Protein AF-A0A523WM73-F1 (afdb_monomer_lite)

Secondary structure (DSSP, 8-state):
-PPEEPTTT--EE-GGGEEEEESS-HHHHHHTT-SS--EEEEEHHHHHHHHHHHHHH--SEEEETTTTEEEEPPHHHHHHHHHHHHHHHHHHHHHHHHHHHTTS--

Radius of gyration: 16.9 Å; chains: 1; bounding box: 41×21×57 Å

Sequence (106 aa):
MEKKACGICGYARKPEDLIIHQIVPEEVATQAGISYPETVVLCINCRNEIQTWYDKRVLGVSYDESARRFVPRSPAQMVKEYEAVYGEFAAYKKRRRVKRGHFSAR

Foldseek 3Di:
DDFDAFPQQRDTDRPVQKDKDFLADPVLCVQVVNPDGDIGIHGPVLVVVLVVLCVVFQDQWDQDPVVRDIDGDHSVRSSVSSVVSVVVSSVVSVVVSVVVVVPPDD

Structure (mmCIF, N/CA/C/O backbone):
data_AF-A0A523WM73-F1
#
_entry.id   AF-A0A523WM73-F1
#
loop_
_atom_site.group_PDB
_atom_site.id
_atom_site.type_symbol
_atom_site.label_atom_id
_atom_site.label_alt_id
_atom_site.label_comp_id
_atom_site.label_asym_id
_atom_site.label_entity_id
_atom_site.label_seq_id
_atom_site.pdbx_PDB_ins_code
_atom_site.Cartn_x
_atom_site.Cartn_y
_atom_site.Cartn_z
_atom_site.occupancy
_atom_site.B_iso_or_equiv
_atom_site.auth_seq_id
_atom_site.auth_comp_id
_atom_site.auth_asym_id
_atom_site.auth_atom_id
_atom_site.pdbx_PDB_model_num
ATOM 1 N N . MET A 1 1 ? 20.540 -8.424 -21.332 1.00 56.38 1 MET A N 1
ATOM 2 C CA . MET A 1 1 ? 19.934 -7.788 -20.140 1.00 56.38 1 MET A CA 1
ATOM 3 C C . MET A 1 1 ? 18.451 -8.106 -20.129 1.00 56.38 1 MET A C 1
ATOM 5 O O . MET A 1 1 ? 17.749 -7.706 -21.053 1.00 56.38 1 MET A O 1
ATOM 9 N N . GLU A 1 2 ? 17.986 -8.860 -19.140 1.00 66.50 2 GLU A N 1
ATOM 10 C CA . GLU A 1 2 ? 16.573 -9.223 -19.013 1.00 66.50 2 GLU A CA 1
ATOM 11 C C . GLU A 1 2 ? 15.769 -8.005 -18.544 1.00 66.50 2 GLU A C 1
ATOM 13 O O . GLU A 1 2 ? 16.043 -7.421 -17.494 1.00 66.50 2 GLU A O 1
ATOM 18 N N . LYS A 1 3 ? 14.796 -7.571 -19.350 1.00 71.06 3 LYS A N 1
ATOM 19 C CA . LYS A 1 3 ? 13.863 -6.515 -18.943 1.00 71.06 3 LYS A CA 1
ATOM 20 C C . LYS A 1 3 ? 12.877 -7.112 -17.942 1.00 71.06 3 LYS A C 1
ATOM 22 O O . LYS A 1 3 ? 12.281 -8.148 -18.218 1.00 71.06 3 LYS A O 1
ATOM 27 N N . LYS A 1 4 ? 12.660 -6.431 -16.818 1.00 85.94 4 LYS A N 1
ATOM 28 C CA . LYS A 1 4 ? 11.622 -6.792 -15.842 1.00 85.94 4 LYS A CA 1
ATOM 29 C C . LYS A 1 4 ? 10.429 -5.848 -15.988 1.00 85.94 4 LYS A C 1
ATOM 31 O O . LYS A 1 4 ? 10.576 -4.692 -16.391 1.00 85.94 4 LYS A O 1
ATOM 36 N N . ALA A 1 5 ? 9.231 -6.349 -15.714 1.00 88.56 5 ALA A N 1
ATOM 37 C CA . ALA A 1 5 ? 8.010 -5.557 -15.796 1.00 88.56 5 ALA A CA 1
ATOM 38 C C . ALA A 1 5 ? 7.673 -4.932 -14.437 1.00 88.56 5 ALA A C 1
ATOM 40 O O . ALA A 1 5 ? 7.847 -5.556 -13.395 1.00 88.56 5 ALA A O 1
ATOM 41 N N . CYS A 1 6 ? 7.151 -3.706 -14.456 1.00 91.44 6 CYS A N 1
ATOM 42 C CA . CYS A 1 6 ? 6.549 -3.100 -13.269 1.00 91.44 6 CYS A CA 1
ATOM 43 C C . CYS A 1 6 ? 5.265 -3.855 -12.886 1.00 91.44 6 CYS A C 1
ATOM 45 O O . CYS A 1 6 ? 4.382 -4.013 -13.732 1.00 91.44 6 CYS A O 1
ATOM 47 N N . GLY A 1 7 ? 5.125 -4.239 -11.615 1.00 89.50 7 GLY A N 1
ATOM 48 C CA . GLY A 1 7 ? 3.994 -5.016 -11.096 1.00 89.50 7 GLY A CA 1
ATOM 49 C C . GLY A 1 7 ? 2.629 -4.329 -11.227 1.00 89.50 7 GLY A C 1
ATOM 50 O O . GLY A 1 7 ? 1.608 -5.002 -11.274 1.00 89.50 7 GLY A O 1
ATOM 51 N N . ILE A 1 8 ? 2.598 -2.997 -11.367 1.00 91.75 8 ILE A N 1
ATOM 52 C CA . ILE A 1 8 ? 1.351 -2.225 -11.499 1.00 91.75 8 ILE A CA 1
ATOM 53 C C . ILE A 1 8 ? 1.025 -1.904 -12.958 1.00 91.75 8 ILE A C 1
ATOM 55 O O . ILE A 1 8 ? -0.059 -2.206 -13.455 1.00 91.75 8 ILE A O 1
ATOM 59 N N . CYS A 1 9 ? 1.937 -1.233 -13.667 1.00 89.94 9 CYS A N 1
ATOM 60 C CA . CYS A 1 9 ? 1.647 -0.782 -15.031 1.00 89.94 9 CYS A CA 1
ATOM 61 C C . CYS A 1 9 ? 1.977 -1.824 -16.107 1.00 89.94 9 CYS A C 1
ATOM 63 O O . CYS A 1 9 ? 1.536 -1.668 -17.245 1.00 89.94 9 CYS A O 1
ATOM 65 N N . GLY A 1 10 ? 2.734 -2.873 -15.775 1.00 86.94 10 GLY A N 1
ATOM 66 C CA . GLY A 1 10 ? 3.115 -3.949 -16.692 1.00 86.94 10 GLY A CA 1
ATOM 67 C C . GLY A 1 10 ? 4.087 -3.540 -17.802 1.00 86.94 10 GLY A C 1
ATOM 68 O O . GLY A 1 10 ? 4.404 -4.365 -18.653 1.00 86.94 10 GLY A O 1
ATOM 69 N N . TYR A 1 11 ? 4.558 -2.289 -17.827 1.00 87.69 11 TYR A N 1
ATOM 70 C CA . TYR A 1 11 ? 5.565 -1.858 -18.794 1.00 87.69 11 TYR A CA 1
ATOM 71 C C . TYR A 1 11 ? 6.928 -2.444 -18.428 1.00 87.69 11 TYR A C 1
ATOM 73 O O . TYR A 1 11 ? 7.361 -2.350 -17.276 1.00 87.69 11 TYR A O 1
ATOM 81 N N . ALA A 1 12 ? 7.603 -3.009 -19.429 1.00 87.94 12 ALA A N 1
ATOM 82 C CA . ALA A 1 12 ? 8.977 -3.466 -19.314 1.00 87.94 12 ALA A CA 1
ATOM 83 C C . ALA A 1 12 ? 9.909 -2.269 -19.085 1.00 87.94 12 ALA A C 1
ATOM 85 O O . ALA A 1 12 ? 9.836 -1.262 -19.795 1.00 87.94 12 ALA A O 1
ATOM 86 N N . ARG A 1 13 ? 10.780 -2.381 -18.087 1.00 87.69 13 ARG A N 1
ATOM 87 C CA . ARG A 1 13 ? 11.787 -1.382 -17.734 1.00 87.69 13 ARG A CA 1
ATOM 88 C C . ARG A 1 13 ? 13.142 -2.053 -17.588 1.00 87.69 13 ARG A C 1
ATOM 90 O O . ARG A 1 13 ? 13.236 -3.283 -17.510 1.00 87.69 13 ARG A O 1
ATOM 97 N N . LYS A 1 14 ? 14.198 -1.243 -17.591 1.00 87.88 14 LYS A N 1
ATOM 98 C CA . LYS A 1 14 ? 15.500 -1.753 -17.189 1.00 87.88 14 LYS A CA 1
ATOM 99 C C . LYS A 1 14 ? 15.452 -2.086 -15.692 1.00 87.88 14 LYS A C 1
ATOM 101 O O . LYS A 1 14 ? 14.737 -1.402 -14.961 1.00 87.88 14 LYS A O 1
ATOM 106 N N . PRO A 1 15 ? 16.187 -3.106 -15.226 1.00 85.12 15 PRO A N 1
ATOM 107 C CA . PRO A 1 15 ? 16.225 -3.447 -13.805 1.00 85.12 15 PRO A CA 1
ATOM 108 C C . PRO A 1 15 ? 16.617 -2.274 -12.894 1.00 85.12 15 PRO A C 1
ATOM 110 O O . PRO A 1 15 ? 16.057 -2.154 -11.815 1.00 85.12 15 PRO A O 1
ATOM 113 N N . GLU A 1 16 ? 17.501 -1.384 -13.358 1.00 86.69 16 GLU A N 1
ATOM 114 C CA . GLU A 1 16 ? 17.925 -0.161 -12.649 1.00 86.69 16 GLU A CA 1
ATOM 115 C C . GLU A 1 16 ? 16.790 0.852 -12.403 1.00 86.69 16 GLU A C 1
ATOM 117 O O . GLU A 1 16 ? 16.851 1.628 -11.455 1.00 86.69 16 GLU A O 1
ATOM 122 N N . ASP A 1 17 ? 15.717 0.805 -13.200 1.00 87.75 17 ASP A N 1
ATOM 123 C CA . ASP A 1 17 ? 14.546 1.684 -13.062 1.00 87.75 17 ASP A CA 1
ATOM 124 C C . ASP A 1 17 ? 13.439 1.076 -12.177 1.00 87.75 17 ASP A C 1
ATOM 126 O O . ASP A 1 17 ? 12.323 1.615 -12.101 1.00 87.75 17 ASP A O 1
ATOM 130 N N . LEU A 1 18 ? 13.695 -0.095 -11.585 1.00 91.69 18 LEU A N 1
ATOM 131 C CA . LEU A 1 18 ? 12.745 -0.838 -10.768 1.00 91.69 18 LEU A CA 1
ATOM 132 C C . LEU A 1 18 ? 13.164 -0.827 -9.302 1.00 91.69 18 LEU A C 1
ATOM 134 O O . LEU A 1 18 ? 14.315 -1.066 -8.956 1.00 91.69 18 LEU A O 1
ATOM 138 N N . ILE A 1 19 ? 12.188 -0.585 -8.438 1.00 93.62 19 ILE A N 1
ATOM 139 C CA . ILE A 1 19 ? 12.366 -0.433 -6.999 1.00 93.62 19 ILE A CA 1
ATOM 140 C C . ILE A 1 19 ? 11.444 -1.433 -6.304 1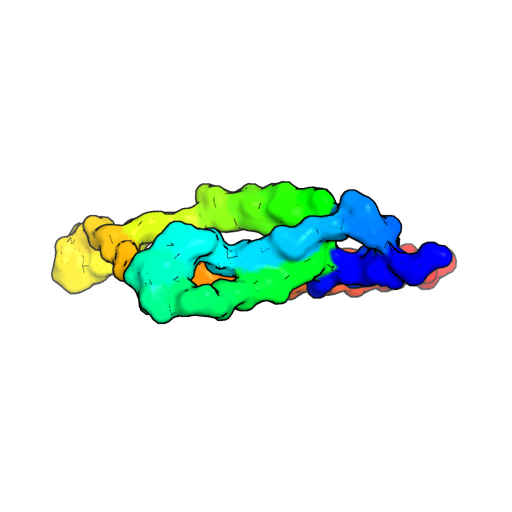.00 93.62 19 ILE A C 1
ATOM 142 O O . ILE A 1 19 ? 10.289 -1.601 -6.706 1.00 93.62 19 ILE A O 1
ATOM 146 N N . ILE A 1 20 ? 11.949 -2.092 -5.264 1.00 93.50 20 ILE A N 1
ATOM 147 C CA . ILE A 1 20 ? 11.126 -2.895 -4.356 1.00 93.50 20 ILE A CA 1
ATOM 148 C C . ILE A 1 20 ? 10.367 -1.927 -3.450 1.00 93.50 20 ILE A C 1
ATOM 150 O O . ILE A 1 20 ? 10.967 -1.089 -2.782 1.00 93.50 20 ILE A O 1
ATOM 154 N N . HIS A 1 21 ? 9.045 -2.020 -3.454 1.00 93.94 21 HIS A N 1
ATOM 155 C CA . HIS A 1 21 ? 8.154 -1.177 -2.673 1.00 93.94 21 HIS A CA 1
ATOM 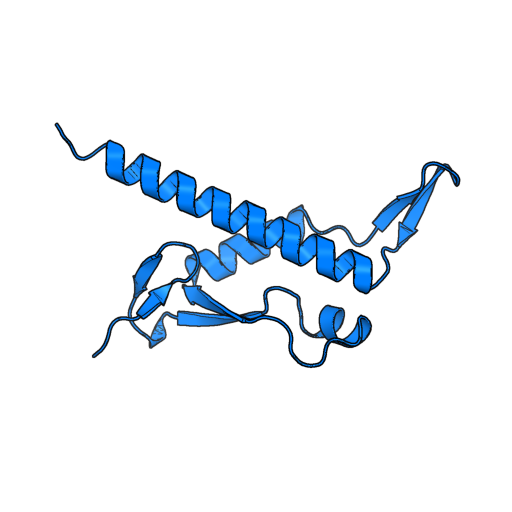156 C C . HIS A 1 21 ? 7.321 -2.047 -1.739 1.00 93.94 21 HIS A C 1
ATOM 158 O O . HIS A 1 21 ? 6.722 -3.023 -2.187 1.00 93.94 21 HIS A O 1
ATOM 164 N N . GLN A 1 22 ? 7.273 -1.692 -0.459 1.00 94.50 22 GLN A N 1
ATOM 165 C CA . GLN A 1 22 ? 6.349 -2.301 0.492 1.00 94.50 22 GLN A CA 1
ATOM 166 C C . GLN A 1 22 ? 4.957 -1.700 0.291 1.00 94.50 22 GLN A C 1
ATOM 168 O O . GLN A 1 22 ? 4.826 -0.481 0.193 1.00 94.50 22 GLN A O 1
ATOM 173 N N . ILE A 1 23 ? 3.928 -2.546 0.212 1.00 95.19 23 ILE A N 1
ATOM 174 C CA . ILE A 1 23 ? 2.539 -2.080 0.071 1.00 95.19 23 ILE A CA 1
ATOM 175 C C . ILE A 1 23 ? 2.125 -1.299 1.320 1.00 95.19 23 ILE A C 1
ATOM 177 O O . ILE A 1 23 ? 1.565 -0.209 1.213 1.00 95.19 23 ILE A O 1
ATOM 181 N N . VAL A 1 24 ? 2.452 -1.848 2.488 1.00 95.44 24 VAL A N 1
ATOM 182 C CA . VAL A 1 24 ? 2.250 -1.226 3.795 1.00 95.44 24 VAL A CA 1
ATOM 183 C C . VAL A 1 24 ? 3.603 -0.717 4.298 1.00 95.44 24 VAL A C 1
ATOM 185 O O . VAL A 1 24 ? 4.548 -1.506 4.299 1.00 95.44 24 VAL A O 1
ATOM 188 N N . PRO A 1 25 ? 3.723 0.550 4.739 1.00 93.44 25 PRO A N 1
ATOM 189 C CA . PRO A 1 25 ? 4.965 1.063 5.312 1.00 93.44 25 PRO A CA 1
ATOM 190 C C . PRO A 1 25 ? 5.457 0.214 6.486 1.00 93.44 25 PRO A C 1
ATOM 192 O O . PRO A 1 25 ? 4.653 -0.252 7.301 1.00 93.44 25 PRO A O 1
ATOM 195 N N . GLU A 1 26 ? 6.774 0.044 6.585 1.00 92.81 26 GLU A N 1
ATOM 196 C CA . GLU A 1 26 ? 7.427 -0.788 7.598 1.00 92.81 26 GLU A CA 1
ATOM 197 C C . GLU A 1 26 ? 7.001 -0.430 9.024 1.00 92.81 26 GLU A C 1
ATOM 199 O O . GLU A 1 26 ? 6.755 -1.321 9.838 1.00 92.81 26 GLU A O 1
ATOM 204 N N . GLU A 1 27 ? 6.835 0.858 9.327 1.00 92.38 27 GLU A N 1
ATOM 205 C CA . GLU A 1 27 ? 6.446 1.317 10.659 1.00 92.38 27 GLU A CA 1
ATOM 206 C C . GLU A 1 27 ? 5.040 0.830 11.029 1.00 92.38 27 GLU A C 1
ATOM 208 O O . GLU A 1 27 ? 4.808 0.369 12.147 1.00 92.38 27 GLU A O 1
ATOM 213 N N . VAL A 1 28 ? 4.105 0.882 10.077 1.00 93.69 28 VAL A N 1
ATOM 214 C CA . VAL A 1 28 ? 2.716 0.439 10.267 1.00 93.69 28 VAL A CA 1
ATOM 215 C C . VAL A 1 28 ? 2.647 -1.083 10.359 1.00 93.69 28 VAL A C 1
ATOM 217 O O . VAL A 1 28 ? 1.963 -1.614 11.234 1.00 93.69 28 VAL A O 1
ATOM 220 N N . ALA A 1 29 ? 3.383 -1.787 9.495 1.00 93.50 29 ALA A N 1
ATOM 221 C CA . ALA A 1 29 ? 3.483 -3.243 9.528 1.00 93.50 29 ALA A CA 1
ATOM 222 C C . ALA A 1 29 ? 4.043 -3.729 10.875 1.00 93.50 29 ALA A C 1
ATOM 224 O O . ALA A 1 29 ? 3.450 -4.597 11.517 1.00 93.50 29 ALA A O 1
ATOM 225 N N . THR A 1 30 ? 5.113 -3.096 11.356 1.00 94.62 30 THR A N 1
ATOM 226 C CA . THR A 1 30 ? 5.742 -3.410 12.645 1.00 94.62 30 THR A CA 1
ATOM 227 C C . THR A 1 30 ? 4.784 -3.167 13.809 1.00 94.62 30 THR A C 1
ATOM 229 O O . THR A 1 30 ? 4.617 -4.038 14.661 1.00 94.62 30 THR A O 1
ATOM 232 N N . GLN A 1 31 ? 4.090 -2.023 13.829 1.00 93.88 31 GLN A N 1
ATOM 233 C CA . GLN A 1 31 ? 3.084 -1.715 14.856 1.00 93.88 31 GLN A CA 1
ATOM 234 C C . GLN A 1 31 ? 1.898 -2.691 14.847 1.00 93.88 31 GLN A C 1
ATOM 236 O O . GLN A 1 31 ? 1.260 -2.895 15.879 1.00 93.88 31 GLN A O 1
ATOM 241 N N . ALA A 1 32 ? 1.596 -3.294 13.697 1.00 93.50 32 ALA A N 1
ATOM 242 C CA . ALA A 1 32 ? 0.573 -4.324 13.556 1.00 93.50 32 ALA A CA 1
ATOM 243 C C . ALA A 1 32 ? 1.087 -5.748 13.854 1.00 93.50 32 ALA A C 1
ATOM 245 O O . ALA A 1 32 ? 0.304 -6.695 13.786 1.00 93.50 32 ALA A O 1
ATOM 246 N N . GLY A 1 33 ? 2.373 -5.918 14.182 1.00 94.00 33 GLY A N 1
ATOM 247 C CA . GLY A 1 33 ? 2.987 -7.224 14.437 1.00 94.00 33 GLY A CA 1
ATOM 248 C C . GLY A 1 33 ? 3.267 -8.047 13.173 1.00 94.00 33 GLY A C 1
ATOM 249 O O . GLY A 1 33 ? 3.387 -9.267 13.252 1.00 94.00 33 GLY A O 1
ATOM 250 N N . ILE A 1 34 ? 3.361 -7.407 12.005 1.00 91.50 34 ILE A N 1
ATOM 251 C CA . ILE A 1 34 ? 3.633 -8.056 10.718 1.00 91.50 34 ILE A CA 1
ATOM 252 C C . ILE A 1 34 ? 5.143 -8.038 10.461 1.00 91.50 34 ILE A C 1
ATOM 254 O O . ILE A 1 34 ? 5.716 -6.995 10.160 1.00 91.50 34 ILE A O 1
ATOM 258 N N . SER A 1 35 ? 5.791 -9.202 10.548 1.00 86.25 35 SER A N 1
ATOM 259 C CA . SER A 1 35 ? 7.249 -9.324 10.367 1.00 86.25 35 SER A CA 1
ATOM 260 C C . SER A 1 35 ? 7.709 -9.283 8.906 1.00 86.25 35 SER A C 1
ATOM 262 O O . SER A 1 35 ? 8.863 -8.967 8.637 1.00 86.25 35 SER A O 1
ATOM 264 N N . TYR A 1 36 ? 6.824 -9.613 7.963 1.00 83.88 36 TYR A N 1
ATOM 265 C CA . TYR A 1 36 ? 7.140 -9.685 6.535 1.00 83.88 36 TYR A CA 1
ATOM 266 C C . TYR A 1 36 ? 6.055 -8.964 5.728 1.00 83.88 36 TYR A C 1
ATOM 268 O O . TYR A 1 36 ? 5.121 -9.614 5.252 1.00 83.88 36 TYR A O 1
ATOM 276 N N . PRO A 1 37 ? 6.123 -7.625 5.609 1.00 86.56 37 PRO A N 1
ATOM 277 C CA . PRO A 1 37 ? 5.158 -6.879 4.813 1.00 86.56 37 PRO A CA 1
ATOM 278 C C . PRO A 1 37 ? 5.250 -7.279 3.338 1.00 86.56 37 PRO A C 1
ATOM 280 O O . PRO A 1 37 ? 6.335 -7.525 2.805 1.00 86.56 37 PRO A O 1
ATOM 283 N N . GLU A 1 38 ? 4.101 -7.329 2.666 1.00 92.19 38 GLU A N 1
ATOM 284 C CA . GLU A 1 38 ? 4.043 -7.643 1.241 1.00 92.19 38 GLU A CA 1
ATOM 285 C C . GLU A 1 38 ? 4.815 -6.596 0.422 1.00 92.19 38 GLU A C 1
ATOM 287 O O . GLU A 1 38 ? 4.683 -5.383 0.625 1.00 92.19 38 GLU A O 1
ATOM 292 N N . THR A 1 39 ? 5.630 -7.073 -0.523 1.00 93.62 39 THR A N 1
ATOM 293 C CA . THR A 1 39 ? 6.450 -6.225 -1.393 1.00 93.62 39 THR A CA 1
ATOM 294 C C . THR A 1 39 ? 6.142 -6.453 -2.862 1.00 93.62 39 THR A C 1
ATOM 296 O O . THR A 1 39 ? 5.813 -7.553 -3.301 1.00 93.62 39 THR A O 1
ATOM 299 N N . VAL A 1 40 ? 6.292 -5.391 -3.650 1.00 93.56 40 VAL A N 1
ATOM 300 C CA . VAL A 1 40 ? 6.048 -5.385 -5.090 1.00 93.56 40 VAL A CA 1
ATOM 301 C C . VAL A 1 40 ? 7.129 -4.601 -5.820 1.00 93.56 40 VAL A C 1
ATOM 303 O O . VAL A 1 40 ? 7.653 -3.605 -5.328 1.00 93.56 40 VAL A O 1
ATOM 306 N N . VAL A 1 41 ? 7.459 -5.030 -7.036 1.00 94.75 41 VAL A N 1
ATOM 307 C CA . VAL A 1 41 ? 8.462 -4.356 -7.870 1.00 94.75 41 VAL A CA 1
ATOM 308 C C . VAL A 1 41 ? 7.786 -3.289 -8.726 1.00 94.75 41 VAL A C 1
ATOM 310 O O . VAL A 1 41 ? 6.973 -3.605 -9.597 1.00 94.75 41 VAL A O 1
ATOM 313 N N . LEU A 1 42 ? 8.131 -2.020 -8.518 1.00 95.00 42 LEU A N 1
ATOM 314 C CA . LEU A 1 42 ? 7.523 -0.876 -9.200 1.00 95.00 42 LEU A CA 1
ATOM 315 C C . LEU A 1 42 ? 8.547 -0.090 -10.012 1.00 95.00 42 LEU A C 1
ATOM 317 O O . LEU A 1 42 ? 9.704 0.024 -9.635 1.00 95.00 42 LEU A O 1
ATOM 321 N N . CYS A 1 43 ? 8.103 0.531 -11.106 1.00 94.38 43 CYS A N 1
ATOM 322 C CA . CYS A 1 43 ? 8.880 1.602 -11.728 1.00 94.38 43 CYS A CA 1
ATOM 323 C C . CYS A 1 43 ? 8.737 2.908 -10.935 1.00 94.38 43 CYS A C 1
ATOM 325 O O . CYS A 1 43 ? 7.703 3.133 -10.298 1.00 94.38 43 CYS A O 1
ATOM 327 N N . ILE A 1 44 ? 9.719 3.805 -11.068 1.00 92.75 44 ILE A N 1
ATOM 328 C CA . ILE A 1 44 ? 9.769 5.110 -10.378 1.00 92.75 44 ILE A CA 1
ATOM 329 C C . ILE A 1 44 ? 8.445 5.886 -10.494 1.00 92.75 44 ILE A C 1
ATOM 331 O O . ILE A 1 44 ? 7.917 6.374 -9.497 1.00 92.75 44 ILE A O 1
ATOM 335 N N . ASN A 1 45 ? 7.844 5.930 -11.688 1.00 92.56 45 ASN A N 1
ATOM 336 C CA . ASN A 1 45 ? 6.577 6.640 -11.896 1.00 92.56 45 ASN A CA 1
ATOM 337 C C . ASN A 1 45 ? 5.425 6.040 -11.079 1.00 92.56 45 ASN A C 1
ATOM 339 O O . ASN A 1 45 ? 4.660 6.773 -10.463 1.00 92.56 45 ASN A O 1
ATOM 343 N N . CYS A 1 46 ? 5.295 4.708 -11.059 1.00 94.44 46 CYS A N 1
ATOM 344 C CA . CYS A 1 46 ? 4.238 4.064 -10.276 1.00 94.44 46 CYS A CA 1
ATOM 345 C C . CYS A 1 46 ? 4.488 4.207 -8.776 1.00 94.44 46 CYS A C 1
ATOM 347 O O . CYS A 1 46 ? 3.521 4.398 -8.051 1.00 94.44 46 CYS A O 1
ATOM 349 N N . ARG A 1 47 ? 5.754 4.177 -8.341 1.00 94.81 47 ARG A N 1
ATOM 350 C CA . ARG A 1 47 ? 6.163 4.406 -6.949 1.00 94.81 47 ARG A CA 1
ATOM 351 C C . ARG A 1 47 ? 5.796 5.814 -6.465 1.00 94.81 47 ARG A C 1
ATOM 353 O O . ARG A 1 47 ? 5.260 5.965 -5.377 1.00 94.81 47 ARG A O 1
ATOM 360 N N . ASN A 1 48 ? 6.033 6.844 -7.272 1.00 94.94 48 ASN A N 1
ATOM 361 C CA . ASN A 1 48 ? 5.682 8.216 -6.888 1.00 94.94 48 ASN A CA 1
ATOM 362 C C . ASN A 1 48 ? 4.162 8.452 -6.913 1.00 94.94 48 ASN A C 1
ATOM 364 O O . ASN A 1 48 ? 3.614 9.117 -6.036 1.00 94.94 48 ASN A O 1
ATOM 368 N N . GLU A 1 49 ? 3.465 7.883 -7.901 1.00 95.94 49 GLU A N 1
ATOM 369 C CA . GLU A 1 49 ? 2.009 8.000 -7.985 1.00 95.94 49 GLU A CA 1
ATOM 370 C C . GLU A 1 49 ? 1.291 7.270 -6.842 1.00 95.94 49 GLU A C 1
ATOM 372 O O . GLU A 1 49 ? 0.345 7.838 -6.299 1.00 95.94 49 GLU A O 1
ATOM 377 N N . ILE A 1 50 ? 1.722 6.059 -6.450 1.00 96.19 50 ILE A N 1
ATOM 378 C CA . ILE A 1 50 ? 1.098 5.353 -5.318 1.00 96.19 50 ILE A CA 1
ATOM 379 C C . ILE A 1 50 ? 1.323 6.107 -4.005 1.00 96.19 50 ILE A C 1
ATOM 381 O O . ILE A 1 50 ? 0.378 6.240 -3.235 1.00 96.19 50 ILE A O 1
ATOM 385 N N . GLN A 1 51 ? 2.502 6.706 -3.794 1.00 95.06 51 GLN A N 1
ATOM 386 C CA . GLN A 1 51 ? 2.738 7.544 -2.615 1.00 95.06 51 GLN A CA 1
ATOM 387 C C . GLN A 1 51 ? 1.731 8.699 -2.544 1.00 95.06 51 GLN A C 1
ATOM 389 O O . GLN A 1 51 ? 1.090 8.907 -1.522 1.00 95.06 51 GLN A O 1
ATOM 394 N N . THR A 1 52 ? 1.486 9.372 -3.673 1.00 95.88 52 THR A N 1
ATOM 395 C CA . THR A 1 52 ? 0.472 10.438 -3.745 1.00 95.88 52 THR A CA 1
ATOM 396 C C . THR A 1 52 ? -0.944 9.925 -3.443 1.00 95.88 52 THR A C 1
ATOM 398 O O . THR A 1 52 ? -1.787 10.685 -2.968 1.00 95.88 52 THR A O 1
ATOM 401 N N . TRP A 1 53 ? -1.251 8.663 -3.761 1.00 97.00 53 TRP A N 1
ATOM 402 C CA . TRP A 1 53 ? -2.534 8.050 -3.408 1.00 97.00 53 TRP A CA 1
ATOM 403 C C . TRP A 1 53 ? -2.627 7.765 -1.914 1.00 97.00 53 TRP A C 1
ATOM 405 O O . TRP A 1 53 ? -3.659 8.084 -1.326 1.00 97.00 53 TRP A O 1
ATOM 415 N N . TYR A 1 54 ? -1.565 7.234 -1.307 1.00 96.50 54 TYR A N 1
ATOM 416 C CA . TYR A 1 54 ? -1.506 7.018 0.135 1.00 96.50 54 TYR A CA 1
ATOM 417 C C . TYR A 1 54 ? -1.685 8.323 0.902 1.00 96.50 54 TYR A C 1
ATOM 419 O O . TYR A 1 54 ? -2.626 8.420 1.685 1.00 96.50 54 TYR A O 1
ATOM 427 N N . ASP A 1 55 ? -0.906 9.356 0.576 1.00 94.38 55 ASP A N 1
ATOM 428 C CA . ASP A 1 55 ? -0.953 10.658 1.256 1.00 94.38 55 ASP A CA 1
ATOM 429 C C . ASP A 1 55 ? -2.350 11.307 1.212 1.00 94.38 55 ASP A C 1
ATOM 431 O O . ASP A 1 55 ? -2.717 12.086 2.088 1.00 94.38 55 ASP A O 1
ATOM 435 N N . LYS A 1 56 ? -3.145 11.004 0.177 1.00 94.94 56 LYS A N 1
ATOM 436 C CA . LYS A 1 56 ? -4.485 11.579 -0.020 1.00 94.94 56 LYS A CA 1
ATOM 437 C C . LYS A 1 56 ? -5.621 10.744 0.554 1.00 94.94 56 LYS A C 1
ATOM 439 O O . LYS A 1 56 ? -6.698 11.294 0.775 1.00 94.94 56 LYS A O 1
ATOM 444 N N . ARG A 1 57 ? -5.446 9.427 0.673 1.00 94.62 57 ARG A N 1
ATOM 445 C CA . ARG A 1 57 ? -6.555 8.492 0.935 1.00 94.62 57 ARG A CA 1
ATOM 446 C C . ARG A 1 57 ? -6.402 7.720 2.233 1.00 94.62 57 ARG A C 1
ATOM 448 O O . ARG A 1 57 ? -7.414 7.368 2.827 1.00 94.62 57 ARG A O 1
ATOM 455 N N . VAL A 1 58 ? -5.176 7.480 2.688 1.00 94.25 58 VAL A N 1
ATOM 456 C CA . VAL A 1 58 ? -4.936 6.788 3.952 1.00 94.25 58 VAL A CA 1
ATOM 457 C C . VAL A 1 58 ? -4.982 7.812 5.079 1.00 94.25 58 VAL A C 1
ATOM 459 O O . VAL A 1 58 ? -4.069 8.612 5.260 1.00 94.25 58 VAL A O 1
ATOM 462 N N . LEU A 1 59 ? -6.074 7.796 5.840 1.00 91.81 59 LEU A N 1
ATOM 463 C CA . LEU A 1 59 ? -6.262 8.691 6.977 1.00 91.81 59 LEU A CA 1
ATOM 464 C C . LEU A 1 59 ? -5.931 7.970 8.284 1.00 91.81 59 LEU A C 1
ATOM 466 O O . LEU A 1 59 ? -6.433 6.881 8.548 1.00 91.81 59 LEU A O 1
ATOM 470 N N . GLY A 1 60 ? -5.171 8.625 9.161 1.00 90.19 60 GLY A N 1
ATOM 471 C CA . GLY A 1 60 ? -4.865 8.099 10.498 1.00 90.19 60 GLY A CA 1
ATOM 472 C C . GLY A 1 60 ? -6.068 8.029 11.447 1.00 90.19 60 GLY A C 1
ATOM 473 O O . GLY A 1 60 ? -5.951 7.482 12.538 1.00 90.19 60 GLY A O 1
ATOM 474 N N . VAL A 1 61 ? -7.224 8.581 11.060 1.00 92.69 61 VAL A N 1
ATOM 475 C CA . VAL A 1 61 ? -8.425 8.678 11.902 1.00 92.69 61 VAL A CA 1
ATOM 476 C C . VAL A 1 61 ? -9.675 8.210 11.170 1.00 92.69 61 VAL A C 1
ATOM 478 O O . VAL A 1 61 ? -9.861 8.497 9.987 1.00 92.69 61 VAL A O 1
ATOM 481 N N . SER A 1 62 ? -10.555 7.524 11.890 1.00 92.81 62 SER A N 1
ATOM 482 C CA . SER A 1 62 ? -11.886 7.123 11.422 1.00 92.81 62 SER A CA 1
ATOM 483 C C . SER A 1 62 ? -12.966 7.813 12.255 1.00 92.81 62 SER A C 1
ATOM 485 O O . SER A 1 62 ? -12.704 8.207 13.392 1.00 92.81 62 SER A O 1
ATOM 487 N N . TYR A 1 63 ? -14.156 8.014 11.690 1.00 92.62 63 TYR A N 1
ATOM 488 C CA . TYR A 1 63 ? -15.285 8.571 12.434 1.00 92.62 63 TYR A CA 1
ATOM 489 C C . TYR A 1 63 ? -16.033 7.441 13.148 1.00 92.62 63 TYR A C 1
ATOM 491 O O . TYR A 1 63 ? -16.541 6.530 12.500 1.00 92.62 63 TYR A O 1
ATOM 499 N N . ASP A 1 64 ? -16.077 7.496 14.476 1.00 92.44 64 ASP A N 1
ATOM 500 C CA . ASP A 1 64 ? -16.875 6.604 15.312 1.00 92.44 64 ASP A CA 1
ATOM 501 C C . ASP A 1 64 ? -18.275 7.209 15.464 1.00 92.44 64 ASP A C 1
ATOM 503 O O . ASP A 1 64 ? -18.448 8.229 16.136 1.00 92.44 64 ASP A O 1
ATOM 507 N N . GLU A 1 65 ? -19.275 6.592 14.829 1.00 93.38 65 GLU A N 1
ATOM 508 C CA . GLU A 1 65 ? -20.666 7.059 14.876 1.00 93.38 65 GLU A CA 1
ATOM 509 C C . GLU A 1 65 ? -21.290 6.933 16.270 1.00 93.38 65 GLU A C 1
ATOM 511 O O . GLU A 1 65 ? -22.101 7.777 16.657 1.00 93.38 65 GLU A O 1
ATOM 516 N N . SER A 1 66 ? -20.887 5.924 17.050 1.00 92.88 66 SER A N 1
ATOM 517 C CA . SER A 1 66 ? -21.423 5.687 18.396 1.00 92.88 66 SER A CA 1
ATOM 518 C C . SER A 1 66 ? -20.942 6.763 19.365 1.00 92.88 66 SER A C 1
ATOM 520 O O . SER A 1 66 ? -21.718 7.283 20.164 1.00 92.88 66 SER A O 1
ATOM 522 N N . ALA A 1 67 ? -19.669 7.146 19.253 1.00 92.69 67 ALA A N 1
ATOM 523 C CA . ALA A 1 67 ? -19.067 8.215 20.046 1.00 92.69 67 ALA A CA 1
ATOM 524 C C . ALA A 1 67 ? -19.161 9.607 19.383 1.00 92.69 67 ALA A C 1
ATOM 526 O O . ALA A 1 67 ? -18.700 10.591 19.966 1.00 92.69 67 ALA A O 1
ATOM 527 N N . ARG A 1 68 ? -19.728 9.692 18.170 1.00 95.69 68 ARG A N 1
ATOM 528 C CA . ARG A 1 68 ? -19.841 10.895 17.322 1.00 95.69 68 ARG A CA 1
ATOM 529 C C . ARG A 1 68 ? -18.543 11.702 17.200 1.00 95.69 68 ARG A C 1
ATOM 531 O O . ARG A 1 68 ? -18.571 12.934 17.166 1.00 95.69 68 ARG A O 1
ATOM 538 N N . ARG A 1 69 ? -17.393 11.029 17.136 1.00 95.50 69 ARG A N 1
ATOM 539 C CA . ARG A 1 69 ? -16.070 11.677 17.139 1.00 95.50 69 ARG A CA 1
ATOM 540 C C . ARG A 1 69 ? -15.082 10.966 16.227 1.00 95.50 69 ARG A C 1
ATOM 542 O O . ARG A 1 69 ? -15.219 9.780 15.950 1.00 95.50 69 ARG A O 1
ATOM 549 N N . PHE A 1 70 ? -14.036 11.678 15.821 1.00 95.38 70 PHE A N 1
ATOM 550 C CA . PHE A 1 70 ? -12.894 11.053 15.163 1.00 95.38 70 PHE A CA 1
ATOM 551 C C . PHE A 1 70 ? -12.019 10.335 16.188 1.00 95.38 70 PHE A C 1
ATOM 553 O O . PHE A 1 70 ? -11.652 10.908 17.215 1.00 95.38 70 PHE A O 1
ATOM 560 N N . VAL A 1 71 ? -11.678 9.086 15.893 1.00 95.12 71 VAL A N 1
ATOM 561 C CA . VAL A 1 71 ? -10.783 8.255 16.698 1.00 95.12 71 VAL A CA 1
ATOM 562 C C . VAL A 1 71 ? -9.588 7.808 15.853 1.00 95.12 71 VAL A C 1
ATOM 564 O O . VAL A 1 71 ? -9.761 7.533 14.659 1.00 95.12 71 VAL A O 1
ATOM 567 N N . PRO A 1 72 ? -8.375 7.732 16.431 1.00 94.69 72 PRO A N 1
ATOM 568 C CA . PRO A 1 72 ? -7.2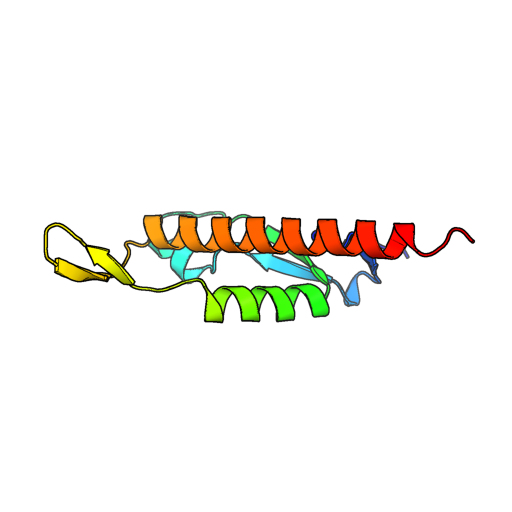25 7.153 15.747 1.00 94.69 72 PRO A CA 1
ATOM 569 C C . PRO A 1 72 ? -7.526 5.727 15.285 1.00 94.69 72 PRO A C 1
ATOM 571 O O . PRO A 1 72 ? -8.088 4.933 16.040 1.00 94.69 72 PRO A O 1
ATOM 574 N N . ARG A 1 73 ? -7.146 5.402 14.048 1.00 94.38 73 ARG A N 1
ATOM 575 C CA . ARG A 1 73 ? -7.175 4.024 13.558 1.00 94.38 73 ARG A CA 1
ATOM 576 C C . ARG A 1 73 ? -6.115 3.204 14.288 1.00 94.38 73 ARG A C 1
ATOM 578 O O . ARG A 1 73 ? -5.002 3.676 14.518 1.00 94.38 73 ARG A O 1
ATOM 585 N N . SER A 1 74 ? -6.444 1.958 14.613 1.00 94.94 74 SER A N 1
ATOM 586 C CA . SER A 1 74 ? -5.453 1.004 15.112 1.00 94.94 74 SER A CA 1
ATOM 587 C C . SER A 1 74 ? -4.454 0.626 14.007 1.00 94.94 74 SER A C 1
ATOM 589 O O . SER A 1 74 ? -4.788 0.733 12.822 1.00 94.94 74 SER A O 1
ATOM 591 N N . PRO A 1 75 ? -3.257 0.114 14.347 1.00 94.19 75 PRO A N 1
ATOM 592 C CA . PRO A 1 75 ? -2.300 -0.357 13.344 1.00 94.19 75 PRO A CA 1
ATOM 593 C C . PRO A 1 75 ? -2.906 -1.376 12.368 1.00 94.19 75 PRO A C 1
ATOM 595 O O . PRO A 1 75 ? -2.736 -1.256 11.159 1.00 94.19 75 PRO A O 1
ATOM 598 N N . ALA A 1 76 ? -3.720 -2.314 12.863 1.00 94.38 76 ALA A N 1
ATOM 599 C CA . ALA A 1 76 ? -4.412 -3.293 12.022 1.00 94.38 76 ALA A CA 1
ATOM 600 C C . ALA A 1 76 ? -5.439 -2.656 11.064 1.00 94.38 76 ALA A C 1
ATOM 602 O O . ALA A 1 76 ? -5.649 -3.155 9.960 1.00 94.38 76 ALA A O 1
ATOM 603 N N . GLN A 1 77 ? -6.090 -1.558 11.462 1.00 94.81 77 GLN A N 1
ATOM 604 C CA . GLN A 1 77 ? -6.953 -0.796 10.556 1.00 94.81 77 GLN A CA 1
ATOM 605 C C . GLN A 1 77 ? -6.124 -0.040 9.515 1.00 94.81 77 GLN A C 1
ATOM 607 O O . GLN A 1 77 ? -6.489 -0.045 8.346 1.00 94.81 77 GLN A O 1
ATOM 612 N N . MET A 1 78 ? -4.996 0.554 9.911 1.00 96.69 78 MET A N 1
ATOM 613 C CA . MET A 1 78 ? -4.094 1.246 8.985 1.00 96.69 78 MET A CA 1
ATOM 614 C C . MET A 1 78 ? -3.560 0.311 7.897 1.00 96.69 78 MET A C 1
ATOM 616 O O . MET A 1 78 ? -3.582 0.688 6.729 1.00 96.69 78 MET A O 1
ATOM 620 N N . VAL A 1 79 ? -3.159 -0.918 8.248 1.00 95.81 79 VAL A N 1
ATOM 621 C CA . VAL A 1 79 ? -2.761 -1.964 7.281 1.00 95.81 79 VAL A CA 1
ATOM 622 C C . VAL A 1 79 ? -3.829 -2.139 6.196 1.00 95.81 79 VAL A C 1
ATOM 624 O O . VAL A 1 79 ? -3.526 -2.021 5.010 1.00 95.81 79 VAL A O 1
ATOM 627 N N . LYS A 1 80 ? -5.094 -2.323 6.600 1.00 95.06 80 LYS A N 1
ATOM 628 C CA . LYS A 1 80 ? -6.217 -2.509 5.667 1.00 95.06 80 LYS A CA 1
ATOM 629 C C . LYS A 1 80 ? -6.435 -1.304 4.751 1.00 95.06 80 LYS A C 1
ATOM 631 O O . LYS A 1 80 ? -6.760 -1.487 3.584 1.00 95.06 80 LYS A O 1
ATOM 636 N N . GLU A 1 81 ? -6.262 -0.083 5.257 1.00 96.00 81 GLU A N 1
ATOM 637 C CA . GLU A 1 81 ? -6.383 1.135 4.443 1.00 96.00 81 GLU A CA 1
ATOM 638 C C . GLU A 1 81 ? -5.282 1.208 3.374 1.00 96.00 81 GLU A C 1
ATOM 640 O O . GLU A 1 81 ? -5.572 1.495 2.212 1.00 96.00 81 GLU A O 1
ATOM 645 N N . TYR A 1 82 ? -4.030 0.898 3.729 1.00 96.69 82 TYR A N 1
ATOM 646 C CA . TYR A 1 82 ? -2.925 0.849 2.763 1.00 96.69 82 TYR A CA 1
ATOM 647 C C . TYR A 1 82 ? -3.168 -0.205 1.676 1.00 96.69 82 TYR A C 1
ATOM 649 O O . TYR A 1 82 ? -3.074 0.107 0.487 1.00 96.69 82 TYR A O 1
ATOM 657 N N . GLU A 1 83 ? -3.546 -1.425 2.061 1.00 96.00 83 GLU A N 1
ATOM 658 C CA . GLU A 1 83 ? -3.858 -2.510 1.121 1.00 96.00 83 GLU A CA 1
ATOM 659 C C . GLU A 1 83 ? -5.037 -2.158 0.200 1.00 96.00 83 GLU A C 1
ATOM 661 O O . GLU A 1 83 ? -4.978 -2.388 -1.013 1.00 96.00 83 GLU A O 1
ATOM 666 N N . ALA A 1 84 ? -6.092 -1.542 0.742 1.00 96.38 84 ALA A N 1
ATOM 667 C CA . ALA A 1 84 ? -7.246 -1.104 -0.037 1.00 96.38 84 ALA A CA 1
ATOM 668 C C . AL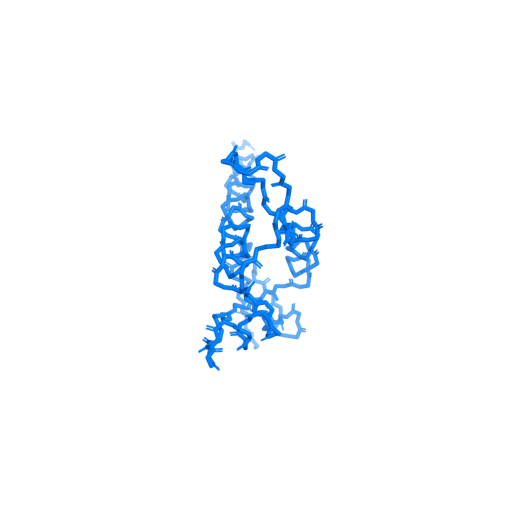A A 1 84 ? -6.858 -0.030 -1.066 1.00 96.38 84 ALA A C 1
ATOM 670 O O . ALA A 1 84 ? -7.147 -0.175 -2.258 1.00 96.38 84 ALA A O 1
ATOM 671 N N . VAL A 1 85 ? -6.142 1.017 -0.640 1.00 97.19 85 VAL A N 1
ATOM 672 C CA . VAL A 1 85 ? -5.688 2.095 -1.533 1.00 97.19 85 VAL A CA 1
ATOM 673 C C . VAL A 1 85 ? -4.737 1.562 -2.607 1.00 97.19 85 VAL A C 1
ATOM 675 O O . VAL A 1 85 ? -4.841 1.958 -3.774 1.00 97.19 85 VAL A O 1
ATOM 678 N N . TYR A 1 86 ? -3.859 0.621 -2.253 1.00 96.88 86 TYR A N 1
ATOM 679 C CA . TYR A 1 86 ? -3.011 -0.080 -3.213 1.00 96.88 86 TYR A CA 1
ATOM 680 C C . TYR A 1 86 ? -3.837 -0.825 -4.267 1.00 96.88 86 TYR A C 1
ATOM 682 O O . TYR A 1 86 ? -3.625 -0.636 -5.471 1.00 96.88 86 TYR A O 1
ATOM 690 N N . GLY A 1 87 ? -4.807 -1.634 -3.833 1.00 96.12 87 GLY A N 1
ATOM 691 C CA . GLY A 1 87 ? -5.684 -2.397 -4.719 1.00 96.12 87 GLY A CA 1
ATOM 692 C C . GLY A 1 87 ? -6.463 -1.499 -5.683 1.00 96.12 87 GLY A C 1
ATOM 693 O O . GLY A 1 87 ? -6.516 -1.760 -6.892 1.00 96.12 87 GLY A O 1
ATOM 694 N N . GLU A 1 88 ? -7.002 -0.384 -5.185 1.00 96.50 88 GLU A N 1
ATOM 695 C CA . GLU A 1 88 ? -7.690 0.612 -6.008 1.00 96.50 88 GLU A CA 1
ATOM 696 C C . GLU A 1 88 ? -6.767 1.252 -7.050 1.00 96.50 88 GLU A C 1
ATOM 698 O O . GLU A 1 88 ? -7.146 1.384 -8.223 1.00 96.50 88 GLU A O 1
ATOM 703 N N . PHE A 1 89 ? -5.552 1.633 -6.649 1.00 95.50 89 PHE A N 1
ATOM 704 C CA . PHE A 1 89 ? -4.565 2.220 -7.548 1.00 95.50 89 PHE A CA 1
ATOM 705 C C . PHE A 1 89 ? -4.133 1.229 -8.633 1.00 95.50 89 PHE A C 1
ATOM 707 O O . PHE A 1 89 ? -4.113 1.572 -9.824 1.00 95.50 89 PHE A O 1
ATOM 714 N N . ALA A 1 90 ? -3.850 -0.019 -8.258 1.00 94.25 90 ALA A N 1
ATOM 715 C CA . ALA A 1 90 ? -3.496 -1.078 -9.194 1.00 94.25 90 ALA A CA 1
ATOM 716 C C . ALA A 1 90 ? -4.622 -1.310 -10.217 1.00 94.25 90 ALA A C 1
ATOM 718 O O . ALA A 1 90 ? -4.385 -1.313 -11.433 1.00 94.25 90 ALA A O 1
ATOM 719 N N . ALA A 1 91 ? -5.875 -1.389 -9.755 1.00 93.44 91 ALA A N 1
ATOM 720 C CA . ALA A 1 91 ? -7.045 -1.507 -10.621 1.00 93.44 91 ALA A CA 1
ATOM 721 C C . ALA A 1 91 ? -7.233 -0.277 -11.531 1.00 93.44 91 ALA A C 1
ATOM 723 O O . ALA A 1 91 ? -7.568 -0.408 -12.715 1.00 93.44 91 ALA A O 1
ATOM 724 N N . TYR A 1 92 ? -7.004 0.935 -11.020 1.00 93.38 92 TYR A N 1
ATOM 725 C CA . TYR A 1 92 ? -7.028 2.172 -11.805 1.00 93.38 92 TYR A CA 1
ATOM 726 C C . TYR A 1 92 ? -5.988 2.152 -12.938 1.00 93.38 92 TYR A C 1
ATOM 728 O O . TYR A 1 92 ? -6.331 2.416 -14.098 1.00 93.38 92 TYR A O 1
ATOM 736 N N . LYS A 1 93 ? -4.737 1.774 -12.648 1.00 91.12 93 LYS A N 1
ATOM 737 C CA . LYS A 1 93 ? -3.662 1.694 -13.652 1.00 91.12 93 LYS A CA 1
ATOM 738 C C . LYS A 1 93 ? -3.932 0.613 -14.695 1.00 91.12 93 LYS A C 1
ATOM 740 O O . LYS A 1 93 ? -3.786 0.886 -15.891 1.00 91.12 93 LYS A O 1
ATOM 745 N N . LYS A 1 94 ? -4.407 -0.566 -14.275 1.00 87.69 94 LYS A N 1
ATOM 746 C CA . LYS A 1 94 ? -4.805 -1.657 -15.180 1.00 87.69 94 LYS A CA 1
ATOM 747 C C . LYS A 1 94 ? -5.883 -1.200 -16.165 1.00 87.69 94 LYS A C 1
ATOM 749 O O . LYS A 1 94 ? -5.720 -1.366 -17.374 1.00 87.69 94 LYS A O 1
ATOM 754 N N . ARG A 1 95 ? -6.937 -0.531 -15.682 1.00 87.25 95 ARG A N 1
ATOM 755 C CA . ARG A 1 95 ? -8.006 0.020 -16.538 1.00 87.25 95 ARG A CA 1
ATOM 756 C C . ARG A 1 95 ? -7.485 1.056 -17.539 1.00 87.25 95 ARG A C 1
ATOM 758 O O . ARG A 1 95 ? -7.885 1.039 -18.701 1.00 87.25 95 ARG A O 1
ATOM 765 N N . ARG A 1 96 ? -6.559 1.934 -17.135 1.00 82.50 96 ARG A N 1
ATOM 766 C CA . ARG A 1 96 ? -5.949 2.920 -18.051 1.00 82.50 96 ARG A CA 1
ATOM 767 C C . ARG A 1 96 ? -5.062 2.287 -19.118 1.00 82.50 96 ARG A C 1
ATOM 769 O O . ARG A 1 96 ? -5.026 2.799 -20.235 1.00 82.50 96 ARG A O 1
ATOM 776 N N . ARG A 1 97 ? -4.372 1.188 -18.804 1.00 76.19 97 ARG A N 1
ATOM 777 C CA . ARG A 1 97 ? -3.605 0.418 -19.794 1.00 76.19 97 ARG A CA 1
ATOM 778 C C . ARG A 1 97 ? -4.523 -0.138 -20.884 1.00 76.19 97 ARG A C 1
ATOM 780 O O . ARG A 1 97 ? -4.240 0.072 -22.057 1.00 76.19 97 ARG A O 1
ATOM 787 N N . VAL A 1 98 ? -5.638 -0.765 -20.500 1.00 66.25 98 VAL A N 1
ATOM 788 C CA . VAL A 1 98 ? -6.624 -1.310 -21.454 1.00 66.25 98 VAL A CA 1
ATOM 789 C C . VAL A 1 98 ? -7.194 -0.203 -22.347 1.00 66.25 98 VAL A C 1
ATOM 791 O O . VAL A 1 98 ? -7.199 -0.345 -23.566 1.00 66.25 98 VAL A O 1
ATOM 794 N N . LYS A 1 99 ? -7.576 0.946 -21.770 1.00 61.75 99 LYS A N 1
ATOM 795 C CA . LYS A 1 99 ? -8.094 2.086 -22.551 1.00 61.75 99 LYS A CA 1
ATOM 796 C C . LYS A 1 99 ? -7.085 2.653 -23.560 1.00 61.75 99 LYS A C 1
ATOM 798 O O . LYS A 1 99 ? -7.494 3.072 -24.634 1.00 61.75 99 LYS A O 1
ATOM 803 N N . ARG A 1 100 ? -5.781 2.655 -23.247 1.00 57.91 100 ARG A N 1
ATOM 804 C CA . ARG A 1 100 ? -4.731 3.086 -24.192 1.00 57.91 100 ARG A CA 1
ATOM 805 C C . ARG A 1 100 ? -4.459 2.061 -25.297 1.00 57.91 100 ARG A C 1
ATOM 807 O O . ARG A 1 100 ? -4.137 2.468 -26.403 1.00 57.91 100 ARG A O 1
ATOM 814 N N . GLY A 1 101 ? -4.620 0.766 -25.021 1.00 54.19 101 GLY A N 1
ATOM 815 C CA . GLY A 1 101 ? -4.512 -0.284 -26.042 1.00 54.19 101 GLY A CA 1
ATOM 816 C C . GLY A 1 101 ? -5.680 -0.294 -27.034 1.00 54.19 101 GLY A C 1
ATOM 817 O O . GLY A 1 101 ? -5.498 -0.671 -28.183 1.00 54.19 101 GLY A O 1
ATOM 818 N N . HIS A 1 102 ? -6.863 0.172 -26.621 1.00 43.75 102 HIS A N 1
ATOM 819 C CA . HIS A 1 102 ? -8.067 0.139 -27.457 1.00 43.75 102 HIS 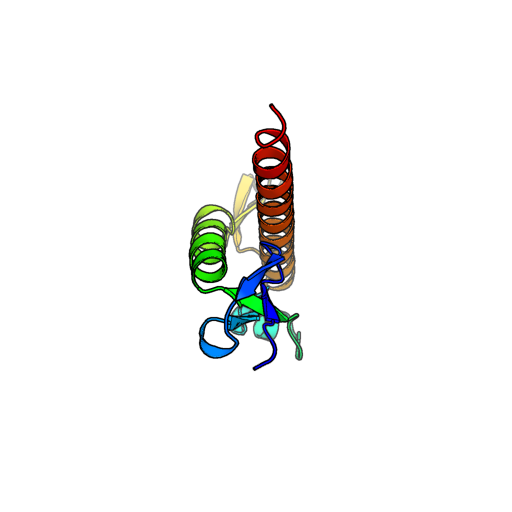A CA 1
ATOM 820 C C . HIS A 1 102 ? -8.134 1.251 -28.527 1.00 43.75 102 HIS A C 1
ATOM 822 O O . HIS A 1 102 ? -8.940 1.161 -29.448 1.00 43.75 102 HIS A O 1
ATOM 828 N N . PHE A 1 103 ? -7.288 2.284 -28.429 1.00 44.53 103 PHE A N 1
ATOM 829 C CA . PHE A 1 103 ? -7.236 3.409 -29.378 1.00 44.53 103 PHE A CA 1
ATOM 830 C C . PHE A 1 103 ? -6.239 3.221 -30.535 1.00 44.53 103 PHE A C 1
ATOM 832 O O . PHE A 1 103 ? -6.125 4.105 -31.375 1.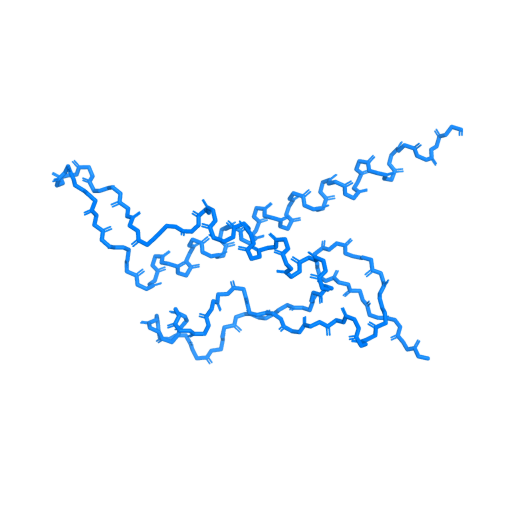00 44.53 103 PHE A O 1
ATOM 839 N N . SER A 1 104 ? -5.537 2.084 -30.605 1.00 40.53 104 SER A N 1
ATOM 840 C CA . SER A 1 104 ? -4.526 1.801 -31.636 1.00 40.53 104 SER A CA 1
ATOM 841 C C . SER A 1 104 ? -4.994 0.724 -32.626 1.00 40.53 104 SER A C 1
ATOM 843 O O . SER A 1 104 ? -4.255 -0.201 -32.943 1.00 40.53 104 SER A O 1
ATOM 845 N N . ALA A 1 105 ? -6.248 0.819 -33.069 1.00 45.62 105 ALA A N 1
ATOM 846 C CA . ALA A 1 105 ? -6.822 -0.021 -34.118 1.00 45.62 105 ALA A CA 1
ATOM 847 C C . ALA A 1 105 ? -7.769 0.822 -34.985 1.00 45.62 105 ALA A C 1
ATOM 849 O O . ALA A 1 105 ? -8.989 0.691 -34.890 1.00 45.62 105 ALA A O 1
ATOM 850 N N . ARG A 1 106 ? -7.199 1.742 -35.766 1.00 37.56 106 ARG A N 1
ATOM 851 C CA . ARG A 1 106 ? -7.792 2.307 -36.982 1.00 37.56 106 ARG A CA 1
ATOM 852 C C . ARG A 1 106 ? -6.681 2.606 -37.969 1.00 37.56 106 ARG A C 1
ATOM 854 O O . ARG A 1 106 ? -5.636 3.106 -37.499 1.00 37.56 106 ARG A O 1
#

pLDDT: mean 88.28, std 13.29, range [37.56, 97.19]